Protein AF-A0A485AFT2-F1 (afdb_monomer_lite)

Organism: Raoultella planticola (NCBI:txid575)

InterPro domains:
  IPR000515 ABC transporter type 1, transmembrane domain MetI-like [PF00528] (13-139)
  IPR000515 ABC transporter type 1, transmembrane domain MetI-like [PS50928] (1-132)
  IPR000515 ABC transporter type 1, transmembrane domain MetI-like [cd06261] (13-130)
  IPR035906 MetI-like superfamily [G3DSA:1.10.3720.10] (3-144)
  IPR035906 MetI-like superfamily [SSF161098] (10-125)
  IPR043429 ABC transporter membrane protein permease protein ArtM/GltK/GlnP/TcyL/YhdX-like [PTHR30614] (11-143)

Secondary structure (DSSP, 8-state):
-----GGGSS-HHHHHHHHHHHHHHHHHHHHHHHHHHTS-HHHHHHHHHTT--HHHHIIIIIHHHHHHHHHHHHHHHHHHHHHHHHHHHHHH-HHHHHHHHHHHTTT--SHHHHHHHHHHHHHHHHHHHHHHHHHHHHHHHHHHHHHHHSHHHHHHHHTT--PPPP--SSSSS--

Structure (mmCIF, N/CA/C/O backbone):
data_AF-A0A485AFT2-F1
#
_entry.id   AF-A0A485AFT2-F1
#
loop_
_atom_site.group_PDB
_atom_site.id
_atom_site.type_symbol
_atom_site.label_atom_id
_atom_site.label_alt_id
_atom_site.label_comp_id
_atom_site.label_asym_id
_atom_site.label_entity_id
_atom_site.label_seq_id
_atom_site.pdbx_PDB_ins_code
_atom_site.Cartn_x
_atom_site.Cartn_y
_atom_site.Cartn_z
_atom_site.occupancy
_atom_site.B_iso_or_equiv
_atom_site.auth_seq_id
_atom_site.auth_comp_id
_atom_site.auth_asym_id
_atom_site.auth_atom_id
_atom_site.pdbx_PDB_model_num
ATOM 1 N N . MET A 1 1 ? 7.374 24.634 37.312 1.00 41.84 1 MET A N 1
ATOM 2 C CA . MET A 1 1 ? 8.019 23.961 36.164 1.00 41.84 1 MET A CA 1
ATOM 3 C C . MET A 1 1 ? 6.920 23.278 35.369 1.00 41.84 1 MET A C 1
ATOM 5 O O . MET A 1 1 ? 6.324 22.342 35.879 1.00 41.84 1 MET A O 1
ATOM 9 N N . GLY A 1 2 ? 6.548 23.838 34.214 1.00 52.75 2 GLY A N 1
ATOM 10 C CA . GLY A 1 2 ? 5.440 23.329 33.404 1.00 52.75 2 GLY A CA 1
ATOM 11 C C . GLY A 1 2 ? 5.809 22.000 32.755 1.00 52.75 2 GLY A C 1
ATOM 12 O O . GLY A 1 2 ? 6.767 21.936 31.988 1.00 52.75 2 GLY A O 1
ATOM 13 N N . SER A 1 3 ? 5.072 20.940 33.077 1.00 57.47 3 SER A N 1
ATOM 14 C CA . SER A 1 3 ? 5.125 19.682 32.343 1.00 57.47 3 SER A CA 1
ATOM 15 C C . SER A 1 3 ? 4.364 19.870 31.034 1.00 57.47 3 SER A C 1
ATOM 17 O O . SER A 1 3 ? 3.140 19.768 30.973 1.00 57.47 3 SER A O 1
ATOM 19 N N . TYR A 1 4 ? 5.082 20.195 29.962 1.00 53.00 4 TYR A N 1
ATOM 20 C CA . TYR A 1 4 ? 4.503 20.130 28.628 1.00 53.00 4 TYR A CA 1
ATOM 21 C C . TYR A 1 4 ? 4.149 18.669 28.354 1.00 53.00 4 TYR A C 1
ATOM 23 O O . TYR A 1 4 ? 5.022 17.803 28.311 1.00 53.00 4 TYR A O 1
ATOM 31 N N . GLN A 1 5 ? 2.857 18.378 28.213 1.00 51.53 5 GLN A N 1
ATOM 32 C CA . GLN A 1 5 ? 2.394 17.081 27.744 1.00 51.53 5 GLN A CA 1
ATOM 33 C C . GLN A 1 5 ? 2.736 16.962 26.255 1.00 51.53 5 GLN A C 1
ATOM 35 O O . GLN A 1 5 ? 1.889 17.168 25.392 1.00 51.53 5 GLN A O 1
ATOM 40 N N . THR A 1 6 ? 3.990 16.634 25.939 1.00 56.97 6 THR A N 1
ATOM 41 C CA . THR A 1 6 ? 4.473 16.412 24.563 1.00 56.97 6 THR A CA 1
ATOM 42 C C . THR A 1 6 ? 3.649 15.343 23.827 1.00 56.97 6 THR A C 1
ATOM 44 O O . THR A 1 6 ? 3.586 15.328 22.605 1.00 56.97 6 THR A O 1
ATOM 47 N N . ILE A 1 7 ? 2.946 14.490 24.577 1.00 56.28 7 ILE A N 1
ATOM 48 C CA . ILE A 1 7 ? 2.055 13.434 24.079 1.00 56.28 7 ILE A CA 1
ATOM 49 C C . ILE A 1 7 ? 0.740 13.999 23.489 1.00 56.28 7 ILE A C 1
ATOM 51 O O . ILE A 1 7 ? 0.071 13.303 22.737 1.00 56.28 7 ILE A O 1
ATOM 55 N N . ASN A 1 8 ? 0.383 15.260 23.764 1.00 55.78 8 ASN A N 1
ATOM 56 C CA . ASN A 1 8 ? -0.882 15.873 23.328 1.00 55.78 8 ASN A CA 1
ATOM 57 C C . ASN A 1 8 ? -0.752 16.869 22.160 1.00 55.78 8 ASN A C 1
ATOM 59 O O . ASN A 1 8 ? -1.745 17.476 21.767 1.00 55.78 8 ASN A O 1
ATOM 63 N N . VAL A 1 9 ? 0.443 17.055 21.585 1.00 61.31 9 VAL A N 1
ATOM 64 C CA . VAL A 1 9 ? 0.637 18.013 20.473 1.00 61.31 9 VAL A CA 1
ATOM 65 C C . VAL A 1 9 ? -0.035 17.514 19.185 1.00 61.31 9 VAL A C 1
ATOM 67 O O . VAL A 1 9 ? -0.580 18.295 18.411 1.00 61.31 9 VAL A O 1
ATOM 70 N N . LEU A 1 10 ? -0.052 16.194 18.989 1.00 62.41 10 LEU A N 1
ATOM 71 C CA . LEU A 1 10 ? -0.851 15.499 17.987 1.00 62.41 10 LEU A CA 1
ATOM 72 C C . LEU A 1 10 ? -1.888 14.687 18.761 1.00 62.41 10 LEU A C 1
ATOM 74 O O . LEU A 1 10 ? -1.529 13.719 19.427 1.00 62.41 10 LEU A O 1
ATOM 78 N N . GLY A 1 11 ? -3.162 15.085 18.711 1.00 75.12 11 GLY A N 1
ATOM 79 C CA . GLY A 1 11 ? -4.236 14.332 19.366 1.00 75.12 11 GLY A CA 1
ATOM 80 C C . GLY A 1 11 ? -4.165 12.836 19.030 1.00 75.12 11 GLY A C 1
ATOM 81 O O . GLY A 1 11 ? -3.652 12.450 17.979 1.00 75.12 11 GLY A O 1
ATOM 82 N N . GLN A 1 12 ? -4.675 11.978 19.916 1.00 75.00 12 GLN A N 1
ATOM 83 C CA . GLN A 1 12 ? -4.533 10.517 19.814 1.00 75.00 12 GLN A CA 1
ATOM 84 C C . GLN A 1 12 ? -4.939 9.951 18.440 1.00 75.00 12 GLN A C 1
ATOM 86 O O . GLN A 1 12 ? -4.293 9.040 17.927 1.00 75.00 12 GLN A O 1
ATOM 91 N N . PHE A 1 13 ? -5.943 10.559 17.806 1.00 76.19 13 PHE A N 1
ATOM 92 C CA . PHE A 1 13 ? -6.332 10.277 16.426 1.00 76.19 13 PHE A CA 1
ATOM 93 C C . PHE A 1 13 ? -5.211 10.565 15.414 1.00 76.19 13 PHE A C 1
ATOM 95 O O . PHE A 1 13 ? -4.844 9.687 14.641 1.00 76.19 13 PHE A O 1
ATOM 102 N N . SER A 1 14 ? -4.622 11.762 15.441 1.00 80.69 14 SER A N 1
ATOM 103 C CA . SER A 1 14 ? -3.537 12.157 14.536 1.00 80.69 14 SER A CA 1
ATOM 104 C C . SER A 1 14 ? -2.307 11.265 14.699 1.00 80.69 14 SER A C 1
ATOM 106 O O . SER A 1 14 ? -1.719 10.844 13.707 1.00 80.69 14 SER A O 1
ATOM 108 N N . THR A 1 15 ? -1.949 10.919 15.938 1.00 83.81 15 THR A N 1
ATOM 109 C CA . THR A 1 15 ? -0.829 10.007 16.220 1.00 83.81 15 THR A CA 1
ATOM 110 C C . THR A 1 15 ? -1.094 8.603 15.667 1.00 83.81 15 THR A C 1
ATOM 112 O O . THR A 1 15 ? -0.219 8.022 15.022 1.00 83.81 15 THR A O 1
ATOM 115 N N . ALA A 1 16 ? -2.313 8.079 15.838 1.00 80.94 16 ALA A N 1
ATOM 116 C CA . ALA A 1 16 ? -2.714 6.795 15.262 1.00 80.94 16 ALA A CA 1
ATOM 117 C C . ALA A 1 16 ? -2.699 6.818 13.723 1.00 80.94 16 ALA A C 1
ATOM 119 O O . ALA A 1 16 ? -2.192 5.884 13.103 1.00 80.94 16 ALA A O 1
ATOM 120 N N . VAL A 1 17 ? -3.190 7.896 13.102 1.00 85.19 17 VAL A N 1
ATOM 121 C CA . VAL A 1 17 ? -3.182 8.070 11.640 1.00 85.19 17 VAL A CA 1
ATOM 122 C C . VAL A 1 17 ? -1.757 8.104 11.098 1.00 85.19 17 VAL A C 1
ATOM 124 O O . VAL A 1 17 ? -1.469 7.424 10.116 1.00 85.19 17 VAL A O 1
ATOM 127 N N . VAL A 1 18 ? -0.850 8.849 11.732 1.00 89.31 18 VAL A N 1
ATOM 128 C CA . VAL A 1 18 ? 0.555 8.917 11.303 1.00 89.31 18 VAL A CA 1
ATOM 129 C C . VAL A 1 18 ? 1.231 7.554 11.436 1.00 89.31 18 VAL A C 1
ATOM 131 O O . VAL A 1 18 ? 1.840 7.092 10.472 1.00 89.31 18 VAL A O 1
ATOM 134 N N . GLY A 1 19 ? 1.083 6.880 12.582 1.00 87.62 19 GLY A N 1
ATOM 135 C CA . GLY A 1 19 ? 1.646 5.543 12.790 1.00 87.62 19 GLY A CA 1
ATOM 136 C C . GLY A 1 19 ? 1.148 4.534 11.754 1.00 87.62 19 GLY A C 1
ATOM 137 O O . GLY A 1 19 ? 1.949 3.843 11.124 1.00 87.62 19 GLY A O 1
ATOM 138 N N . LEU A 1 20 ? -0.165 4.512 11.510 1.00 87.19 20 LEU A N 1
ATOM 139 C CA . LEU A 1 20 ? -0.781 3.634 10.517 1.00 87.19 20 LEU A CA 1
ATOM 140 C C . LEU A 1 20 ? -0.306 3.959 9.094 1.00 87.19 20 LEU A C 1
ATOM 142 O O . LEU A 1 20 ? 0.038 3.057 8.334 1.00 87.19 20 LEU A O 1
ATOM 146 N N . THR A 1 21 ? -0.240 5.243 8.742 1.00 90.75 21 THR A N 1
ATOM 147 C CA . THR A 1 21 ? 0.179 5.691 7.407 1.00 90.75 21 THR A CA 1
ATOM 148 C C . THR A 1 21 ? 1.633 5.329 7.132 1.00 90.75 21 THR A C 1
ATOM 150 O O . THR A 1 21 ? 1.945 4.882 6.031 1.00 90.75 21 THR A O 1
ATOM 153 N N . LEU A 1 22 ? 2.529 5.483 8.112 1.00 93.00 22 LEU A N 1
ATOM 154 C CA . LEU A 1 22 ? 3.945 5.134 7.960 1.00 93.00 22 LEU A CA 1
ATOM 155 C C . LEU A 1 22 ? 4.133 3.642 7.685 1.00 93.00 22 LEU A C 1
ATOM 157 O O . LEU A 1 22 ? 4.816 3.278 6.726 1.00 93.00 22 LEU A O 1
ATOM 161 N N . VAL A 1 23 ? 3.483 2.789 8.480 1.00 90.31 23 VAL A N 1
ATOM 162 C CA . VAL A 1 23 ? 3.523 1.334 8.276 1.00 90.31 23 VAL A CA 1
ATOM 163 C C . VAL A 1 23 ? 2.960 0.982 6.902 1.00 90.31 23 VAL A C 1
ATOM 165 O O . VAL A 1 23 ? 3.604 0.272 6.130 1.00 90.31 23 VAL A O 1
ATOM 168 N N . GLN A 1 24 ? 1.807 1.548 6.547 1.00 90.75 24 GLN A N 1
ATOM 169 C CA . GLN A 1 24 ? 1.176 1.258 5.267 1.00 90.75 24 GLN A CA 1
ATOM 170 C C . GLN A 1 24 ? 2.011 1.719 4.070 1.00 90.75 24 GLN A C 1
ATOM 172 O O . GLN A 1 24 ? 2.054 1.052 3.032 1.00 90.75 24 GLN A O 1
ATOM 177 N N . SER A 1 25 ? 2.696 2.850 4.207 1.00 93.06 25 SER A N 1
ATOM 178 C CA . SER A 1 25 ? 3.575 3.385 3.169 1.00 93.06 25 SER A CA 1
ATOM 179 C C . SER A 1 25 ? 4.764 2.461 2.926 1.00 93.06 25 SER A C 1
ATOM 181 O O . SER A 1 25 ? 5.126 2.246 1.772 1.00 93.06 25 SER A O 1
ATOM 183 N N . ALA A 1 26 ? 5.329 1.862 3.980 1.00 94.19 26 ALA A N 1
ATOM 184 C CA . ALA A 1 26 ? 6.414 0.892 3.855 1.00 94.19 26 ALA A CA 1
ATOM 185 C C . ALA A 1 26 ? 5.969 -0.372 3.097 1.00 94.19 26 ALA A C 1
ATOM 187 O O . ALA A 1 26 ? 6.624 -0.767 2.133 1.00 94.19 26 ALA A O 1
ATOM 188 N N . TYR A 1 27 ? 4.819 -0.952 3.462 1.00 91.00 27 TYR A N 1
ATOM 189 C CA . TYR A 1 27 ? 4.252 -2.101 2.741 1.00 91.00 27 TYR A CA 1
ATOM 190 C C . TYR A 1 27 ? 3.965 -1.775 1.274 1.00 91.00 27 TYR A C 1
ATOM 192 O O . TYR A 1 27 ? 4.347 -2.518 0.370 1.00 91.00 27 TYR A O 1
ATOM 200 N N . THR A 1 28 ? 3.345 -0.623 1.020 1.00 92.88 28 THR A N 1
ATOM 201 C CA . THR A 1 28 ? 3.025 -0.181 -0.343 1.00 92.88 28 THR A CA 1
ATOM 202 C C . THR A 1 28 ? 4.294 0.063 -1.167 1.00 92.88 28 THR A C 1
ATOM 204 O O . THR A 1 28 ? 4.344 -0.305 -2.341 1.00 92.88 28 THR A O 1
ATOM 207 N N . ALA A 1 29 ? 5.346 0.629 -0.566 1.00 95.50 29 ALA A N 1
ATOM 208 C CA . ALA A 1 29 ? 6.635 0.829 -1.224 1.00 95.50 29 ALA A CA 1
ATOM 209 C C . ALA A 1 29 ? 7.290 -0.501 -1.619 1.00 95.50 29 ALA A C 1
ATOM 211 O O . ALA A 1 29 ? 7.824 -0.607 -2.722 1.00 95.50 29 ALA A O 1
ATOM 212 N N . GLU A 1 30 ? 7.200 -1.526 -0.772 1.00 95.25 30 GLU A N 1
ATOM 213 C CA . GLU A 1 30 ? 7.730 -2.857 -1.072 1.00 95.25 30 GLU A CA 1
ATOM 214 C C . GLU A 1 30 ? 6.951 -3.545 -2.200 1.00 95.25 30 GLU A C 1
ATOM 216 O O . GLU A 1 30 ? 7.555 -4.136 -3.096 1.00 95.25 30 GLU A O 1
ATOM 221 N N . ILE A 1 31 ? 5.624 -3.390 -2.234 1.00 93.19 31 ILE A N 1
ATOM 222 C CA . ILE A 1 31 ? 4.792 -3.867 -3.350 1.00 93.19 31 ILE A CA 1
ATOM 223 C C . ILE A 1 31 ? 5.209 -3.189 -4.660 1.00 93.19 31 ILE A C 1
ATOM 225 O O . ILE A 1 31 ? 5.388 -3.857 -5.681 1.00 93.19 31 ILE A O 1
ATOM 229 N N . ILE A 1 32 ? 5.394 -1.865 -4.644 1.00 95.38 32 ILE A N 1
ATOM 230 C CA . ILE A 1 32 ? 5.842 -1.109 -5.820 1.00 95.38 32 ILE A CA 1
ATOM 231 C C . ILE A 1 32 ? 7.234 -1.581 -6.251 1.00 95.38 32 ILE A C 1
ATOM 233 O O . ILE A 1 32 ? 7.444 -1.877 -7.429 1.00 95.38 32 ILE A O 1
ATOM 237 N N . ARG A 1 33 ? 8.172 -1.710 -5.306 1.00 95.19 33 ARG A N 1
ATOM 238 C CA . ARG A 1 33 ? 9.538 -2.193 -5.548 1.00 95.19 33 ARG A CA 1
ATOM 239 C C . ARG A 1 33 ? 9.530 -3.586 -6.176 1.00 95.19 33 ARG A C 1
ATOM 241 O O . ARG A 1 33 ? 10.164 -3.784 -7.210 1.00 95.19 33 ARG A O 1
ATOM 248 N N . GLY A 1 34 ? 8.773 -4.518 -5.602 1.00 93.38 34 GLY A N 1
ATOM 249 C CA . GLY A 1 34 ? 8.592 -5.870 -6.130 1.00 93.38 34 GLY A CA 1
ATOM 250 C C . GLY A 1 34 ? 7.983 -5.871 -7.533 1.00 93.38 34 GLY A C 1
ATOM 251 O O . GLY A 1 34 ? 8.419 -6.626 -8.398 1.00 93.38 34 GLY A O 1
ATOM 252 N N . GLY A 1 35 ? 7.044 -4.963 -7.799 1.00 93.06 35 GLY A N 1
ATOM 253 C CA . GLY A 1 35 ? 6.452 -4.775 -9.119 1.00 93.06 35 GLY A CA 1
ATOM 254 C C . GLY A 1 35 ? 7.439 -4.330 -10.196 1.00 93.06 35 GLY A C 1
ATOM 255 O O . GLY A 1 35 ? 7.392 -4.843 -11.311 1.00 93.06 35 GLY A O 1
ATOM 256 N N . PHE A 1 36 ? 8.347 -3.407 -9.872 1.00 94.06 36 PHE A N 1
ATOM 257 C CA . PHE A 1 36 ? 9.410 -2.988 -10.792 1.00 94.06 36 PHE A CA 1
ATOM 258 C C . PHE A 1 36 ? 10.483 -4.066 -10.975 1.00 94.06 36 PHE A C 1
ATOM 260 O O . PHE A 1 36 ? 10.931 -4.279 -12.097 1.00 94.06 36 PHE A O 1
ATOM 267 N N . LEU A 1 37 ? 10.867 -4.770 -9.906 1.00 93.12 37 LEU A N 1
ATOM 268 C CA . LEU A 1 37 ? 11.825 -5.881 -9.979 1.00 93.12 37 LEU A CA 1
ATOM 269 C C . LEU A 1 37 ? 11.287 -7.086 -10.761 1.00 93.12 37 LEU A C 1
ATOM 271 O O . LEU A 1 37 ? 12.071 -7.861 -11.298 1.00 93.12 37 LEU A O 1
ATOM 275 N N . GLY A 1 38 ? 9.964 -7.235 -10.842 1.00 88.06 38 GLY A N 1
ATOM 276 C CA . GLY A 1 38 ? 9.313 -8.263 -11.650 1.00 88.06 38 GLY A CA 1
ATOM 277 C C . GLY A 1 38 ? 9.329 -7.997 -13.161 1.00 88.06 38 GLY A C 1
ATOM 278 O O . GLY A 1 38 ? 8.916 -8.870 -13.923 1.00 88.06 38 GLY A O 1
ATOM 279 N N . VAL A 1 39 ? 9.768 -6.816 -13.616 1.00 91.62 39 VAL A N 1
ATOM 280 C CA . VAL A 1 39 ? 9.908 -6.508 -15.048 1.00 91.62 39 VAL A CA 1
ATOM 281 C C . VAL A 1 39 ? 11.259 -7.019 -15.548 1.00 91.62 39 VAL A C 1
ATOM 283 O O . VAL A 1 39 ? 12.295 -6.715 -14.964 1.00 91.62 39 VAL A O 1
ATOM 286 N N . ASP A 1 40 ? 11.247 -7.759 -16.659 1.00 92.50 40 ASP A N 1
ATOM 287 C CA . ASP A 1 40 ? 12.452 -8.311 -17.286 1.00 92.50 40 ASP A CA 1
ATOM 288 C C . ASP A 1 40 ? 13.497 -7.217 -17.576 1.00 92.50 40 ASP A C 1
ATOM 290 O O . ASP A 1 40 ? 13.199 -6.202 -18.216 1.00 92.50 40 ASP A O 1
ATOM 294 N N . HIS A 1 41 ? 14.738 -7.442 -17.138 1.00 88.88 41 HIS A N 1
ATOM 295 C CA . HIS A 1 41 ? 15.852 -6.527 -17.369 1.00 88.88 41 HIS A CA 1
ATOM 296 C C . HIS A 1 41 ? 16.125 -6.306 -18.866 1.00 88.88 41 HIS A C 1
ATOM 298 O O . HIS A 1 41 ? 16.469 -5.193 -19.269 1.00 88.88 41 HIS A O 1
ATOM 304 N N . GLY A 1 42 ? 15.841 -7.298 -19.718 1.00 90.69 42 GLY A N 1
ATOM 305 C CA . GLY A 1 42 ? 15.961 -7.172 -21.172 1.00 90.69 42 GLY A CA 1
ATOM 306 C C . GLY A 1 42 ? 15.085 -6.059 -21.763 1.00 90.69 42 GLY A C 1
ATOM 307 O O . GLY A 1 42 ? 15.457 -5.442 -22.759 1.00 90.69 42 GLY A O 1
ATOM 308 N N . GLN A 1 43 ? 13.962 -5.707 -21.123 1.00 89.94 43 GLN A N 1
ATOM 309 C CA . GLN A 1 43 ? 13.127 -4.561 -21.524 1.00 89.94 43 GLN A CA 1
ATOM 310 C C . GLN A 1 43 ? 13.852 -3.226 -21.315 1.00 89.94 43 GLN A C 1
ATOM 312 O O . GLN A 1 43 ? 13.676 -2.279 -22.090 1.00 89.94 43 GLN A O 1
ATOM 317 N N . TYR A 1 44 ? 14.667 -3.140 -20.262 1.00 90.25 44 TYR A N 1
ATOM 318 C CA . TYR A 1 44 ? 15.453 -1.952 -19.961 1.00 90.25 44 TYR A CA 1
ATOM 319 C C . TYR A 1 44 ? 16.573 -1.782 -20.983 1.00 90.25 44 TYR A C 1
ATOM 321 O O . TYR A 1 44 ? 16.748 -0.676 -21.508 1.00 90.25 44 TYR A O 1
ATOM 329 N N . GLU A 1 45 ? 17.282 -2.866 -21.285 1.00 91.19 45 GLU A N 1
ATOM 330 C CA . GLU A 1 45 ? 18.381 -2.904 -22.251 1.00 91.19 45 GLU A CA 1
ATOM 331 C C . GLU A 1 45 ? 17.892 -2.666 -23.684 1.00 91.19 45 GLU A C 1
ATOM 333 O O . GLU A 1 45 ? 18.425 -1.800 -24.374 1.00 91.19 45 GLU A O 1
ATOM 338 N N . ALA A 1 46 ? 16.814 -3.330 -24.113 1.00 91.50 46 ALA A N 1
ATOM 339 C CA . ALA A 1 46 ? 16.252 -3.170 -25.455 1.00 91.50 46 ALA A CA 1
ATOM 340 C C . ALA A 1 46 ? 15.791 -1.730 -25.721 1.00 91.50 46 ALA A C 1
ATOM 342 O O . ALA A 1 46 ? 16.076 -1.152 -26.769 1.00 91.50 46 ALA A O 1
ATOM 343 N N . ALA A 1 47 ? 15.112 -1.106 -24.758 1.00 90.12 47 ALA A N 1
ATOM 344 C CA . ALA A 1 47 ? 14.689 0.280 -24.902 1.00 90.12 47 ALA A CA 1
ATOM 345 C C . ALA A 1 47 ? 15.866 1.271 -24.858 1.00 90.12 47 ALA A C 1
ATOM 347 O O . ALA A 1 47 ? 15.795 2.312 -25.512 1.00 90.12 47 ALA A O 1
ATOM 348 N N . ALA A 1 48 ? 16.945 0.952 -24.134 1.00 90.94 48 ALA A N 1
ATOM 349 C CA . ALA A 1 48 ? 18.178 1.737 -24.175 1.00 90.94 48 ALA A CA 1
ATOM 350 C C . ALA A 1 48 ? 18.892 1.603 -25.532 1.00 90.94 48 ALA A C 1
ATOM 352 O O . ALA A 1 48 ? 19.323 2.612 -26.085 1.00 90.94 48 ALA A O 1
ATOM 353 N N . ALA A 1 49 ? 18.941 0.398 -26.109 1.00 93.50 49 ALA A N 1
ATOM 354 C CA . ALA A 1 49 ? 19.510 0.145 -27.435 1.00 93.50 49 ALA A CA 1
ATOM 355 C C . ALA A 1 49 ? 18.743 0.867 -28.559 1.00 93.50 49 ALA A C 1
ATOM 357 O O . ALA A 1 49 ? 19.335 1.296 -29.543 1.00 93.50 49 ALA A O 1
ATOM 358 N N . LEU A 1 50 ? 17.433 1.071 -28.381 1.00 92.19 50 LEU A N 1
ATOM 359 C CA . LEU A 1 50 ? 16.593 1.887 -29.268 1.00 92.19 50 LEU A CA 1
ATOM 360 C C . LEU A 1 50 ? 16.754 3.406 -29.053 1.00 92.19 50 LEU A C 1
ATOM 362 O O . LEU A 1 50 ? 16.029 4.190 -29.666 1.00 92.19 50 LEU A O 1
ATOM 366 N N . GLY A 1 51 ? 17.654 3.842 -28.165 1.00 93.62 51 GLY A N 1
ATOM 367 C CA . GLY A 1 51 ? 17.892 5.258 -27.873 1.00 93.62 51 GLY A CA 1
ATOM 368 C C . GLY A 1 51 ? 16.727 5.953 -27.161 1.00 93.62 51 GLY A C 1
ATOM 369 O O . GLY A 1 51 ? 16.622 7.181 -27.201 1.00 93.62 51 GLY A O 1
ATOM 370 N N . LEU A 1 52 ? 15.816 5.205 -26.523 1.00 93.75 52 LEU A N 1
ATOM 371 C CA . LEU A 1 52 ? 14.683 5.808 -25.826 1.00 93.75 52 LEU A CA 1
ATOM 372 C C . LEU A 1 52 ? 15.152 6.494 -24.534 1.00 93.75 52 LEU A C 1
ATOM 374 O O . LEU A 1 52 ? 15.819 5.866 -23.708 1.00 93.75 52 LEU A O 1
ATOM 378 N N . PRO A 1 53 ? 14.747 7.753 -24.288 1.00 93.69 53 PRO A N 1
ATOM 379 C CA . PRO A 1 53 ? 15.093 8.436 -23.052 1.00 93.69 53 PRO A CA 1
ATOM 380 C C . PRO A 1 53 ? 14.452 7.728 -21.852 1.00 93.69 53 PRO A C 1
ATOM 382 O O . PRO A 1 53 ? 13.327 7.221 -21.938 1.00 93.69 53 PRO A O 1
ATOM 385 N N . ALA A 1 54 ? 15.155 7.733 -20.715 1.00 90.88 54 ALA A N 1
ATOM 386 C CA . ALA A 1 54 ? 14.789 6.965 -19.522 1.00 90.88 54 ALA A CA 1
ATOM 387 C C . ALA A 1 54 ? 13.338 7.198 -19.073 1.00 90.88 54 ALA A C 1
ATOM 389 O O . ALA A 1 54 ? 12.627 6.240 -18.786 1.00 90.88 54 ALA A O 1
ATOM 390 N N . TRP A 1 55 ? 12.860 8.446 -19.098 1.00 94.06 55 TRP A N 1
ATOM 391 C CA . TRP A 1 55 ? 11.482 8.778 -18.728 1.00 94.06 55 TRP A CA 1
ATOM 392 C C . TRP A 1 55 ? 10.445 8.108 -19.650 1.00 94.06 55 TRP A C 1
ATOM 394 O O . TRP A 1 55 ? 9.442 7.575 -19.175 1.00 94.06 55 TRP A O 1
ATOM 404 N N . ARG A 1 56 ? 10.696 8.073 -20.968 1.00 93.19 56 ARG A N 1
ATOM 405 C CA . ARG A 1 56 ? 9.778 7.503 -21.966 1.00 93.19 56 ARG A CA 1
ATOM 406 C C . ARG A 1 56 ? 9.772 5.983 -21.887 1.00 93.19 56 ARG A C 1
ATOM 408 O O . ARG A 1 56 ? 8.707 5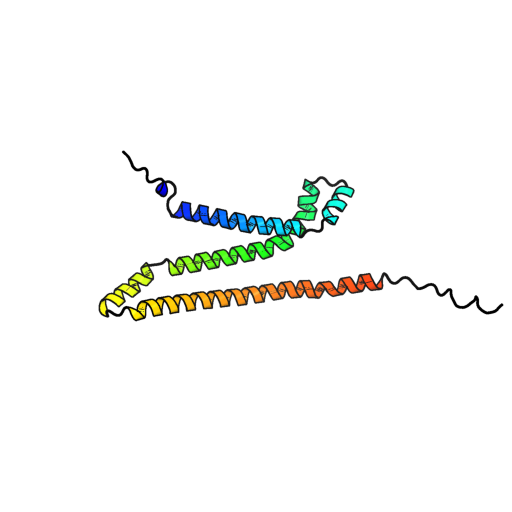.377 -21.981 1.00 93.19 56 ARG A O 1
ATOM 415 N N . ARG A 1 57 ? 10.942 5.381 -21.659 1.00 94.06 57 ARG A N 1
ATOM 416 C CA . ARG A 1 57 ? 11.084 3.950 -21.370 1.00 94.06 57 ARG A CA 1
ATOM 417 C C . ARG A 1 57 ? 10.307 3.570 -20.106 1.00 94.06 57 ARG A C 1
ATOM 419 O O . ARG A 1 57 ? 9.497 2.646 -20.143 1.00 94.06 57 ARG A O 1
ATOM 426 N N . THR A 1 58 ? 10.485 4.314 -19.016 1.00 93.88 58 THR A N 1
ATOM 427 C CA . THR A 1 58 ? 9.806 4.030 -17.747 1.00 93.88 58 THR A CA 1
ATOM 428 C C . THR A 1 58 ? 8.296 4.180 -17.862 1.00 93.88 58 THR A C 1
ATOM 430 O O . THR A 1 58 ? 7.586 3.234 -17.550 1.00 93.88 58 THR A O 1
ATOM 433 N N . LEU A 1 59 ? 7.782 5.302 -18.368 1.00 95.44 59 LEU A N 1
ATOM 434 C CA . LEU A 1 59 ? 6.333 5.539 -18.405 1.00 95.44 59 LEU A CA 1
ATOM 435 C C . LEU A 1 59 ? 5.588 4.685 -19.438 1.00 95.44 59 LEU A C 1
ATOM 437 O O . LEU A 1 59 ? 4.433 4.334 -19.214 1.00 95.44 59 LEU A O 1
ATOM 441 N N . ARG A 1 60 ? 6.212 4.371 -20.580 1.00 93.44 60 ARG A N 1
ATOM 442 C CA . ARG A 1 60 ? 5.511 3.758 -21.721 1.00 93.44 60 ARG A CA 1
ATOM 443 C C . ARG A 1 60 ? 5.742 2.256 -21.862 1.00 93.44 60 ARG A C 1
ATOM 445 O O . ARG A 1 60 ? 4.949 1.601 -22.528 1.00 93.44 60 ARG A O 1
ATOM 452 N N . ILE A 1 61 ? 6.806 1.723 -21.259 1.00 92.38 61 ILE A N 1
ATOM 453 C CA . ILE A 1 61 ? 7.185 0.308 -21.376 1.00 92.38 61 ILE A CA 1
ATOM 454 C C . ILE A 1 61 ? 7.147 -0.360 -20.003 1.00 92.38 61 ILE A C 1
ATOM 456 O O . ILE A 1 61 ? 6.365 -1.286 -19.799 1.00 92.38 61 ILE A O 1
ATOM 460 N N . ILE A 1 62 ? 7.946 0.129 -19.054 1.00 93.88 62 ILE A N 1
ATOM 461 C CA . ILE A 1 62 ? 8.157 -0.536 -17.759 1.00 93.88 62 ILE A CA 1
ATOM 462 C C . ILE A 1 62 ? 6.941 -0.377 -16.842 1.00 93.88 62 ILE A C 1
ATOM 464 O O . ILE A 1 62 ? 6.436 -1.360 -16.310 1.00 93.88 62 ILE A O 1
ATOM 468 N N . LEU A 1 63 ? 6.440 0.848 -16.670 1.00 94.19 63 LEU A N 1
ATOM 469 C CA . LEU A 1 63 ? 5.353 1.161 -15.743 1.00 94.19 63 LEU A CA 1
ATOM 470 C C . LEU A 1 63 ? 4.064 0.374 -16.053 1.00 94.19 63 LEU A C 1
ATOM 472 O O . LEU A 1 63 ? 3.513 -0.211 -15.122 1.00 94.19 63 LEU A O 1
ATOM 476 N N . PRO A 1 64 ? 3.595 0.255 -17.315 1.00 92.50 64 PRO A N 1
ATOM 477 C CA . PRO A 1 64 ? 2.432 -0.574 -17.637 1.00 92.50 64 PRO A CA 1
ATOM 478 C C . PRO A 1 64 ? 2.618 -2.059 -17.306 1.00 92.50 64 PRO A C 1
ATOM 480 O O . PRO A 1 64 ? 1.636 -2.747 -17.037 1.00 92.50 64 PRO A O 1
ATOM 483 N N . GLN A 1 65 ? 3.855 -2.565 -17.345 1.00 92.75 65 GLN A N 1
ATOM 484 C CA . GLN A 1 65 ? 4.169 -3.950 -16.992 1.00 92.75 65 GLN A CA 1
ATOM 485 C C . GLN A 1 65 ? 4.224 -4.134 -15.479 1.00 92.75 65 GLN A C 1
ATOM 487 O O . GLN A 1 65 ? 3.536 -5.010 -14.963 1.00 92.75 65 GLN A O 1
ATOM 492 N N . ALA A 1 66 ? 4.938 -3.259 -14.769 1.00 93.44 66 ALA A N 1
ATOM 493 C CA . ALA A 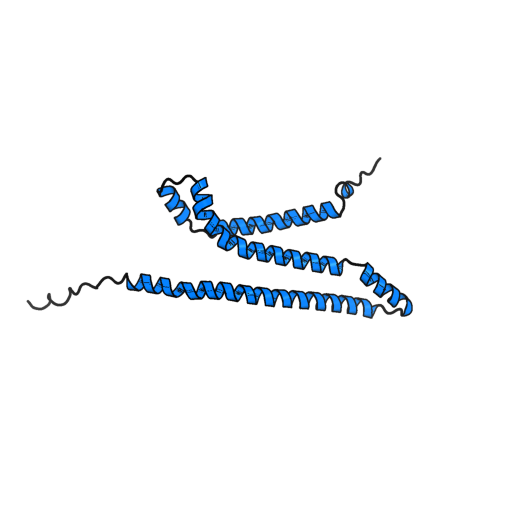1 66 ? 5.001 -3.267 -13.311 1.00 93.44 66 ALA A CA 1
ATOM 494 C C . ALA A 1 66 ? 3.597 -3.143 -12.689 1.00 93.44 66 ALA A C 1
ATOM 496 O O . ALA A 1 66 ? 3.248 -3.885 -11.772 1.00 93.44 66 ALA A O 1
ATOM 497 N N . LEU A 1 67 ? 2.739 -2.276 -13.242 1.00 93.56 67 LEU A N 1
ATOM 498 C CA . LEU A 1 67 ? 1.364 -2.077 -12.770 1.00 93.56 67 LEU A CA 1
ATOM 499 C C . LEU A 1 67 ? 0.501 -3.344 -12.813 1.00 93.56 67 LEU A C 1
ATOM 501 O O . LEU A 1 67 ? -0.364 -3.499 -11.953 1.00 93.56 67 LEU A O 1
ATOM 505 N N . ARG A 1 68 ? 0.730 -4.263 -13.761 1.00 89.75 68 ARG A N 1
ATOM 506 C CA . ARG A 1 68 ? -0.026 -5.529 -13.833 1.00 89.75 68 ARG A CA 1
ATOM 507 C C . ARG A 1 68 ? 0.205 -6.415 -12.611 1.00 89.75 68 ARG A C 1
ATOM 509 O O . ARG A 1 68 ? -0.680 -7.192 -12.274 1.00 89.75 68 AR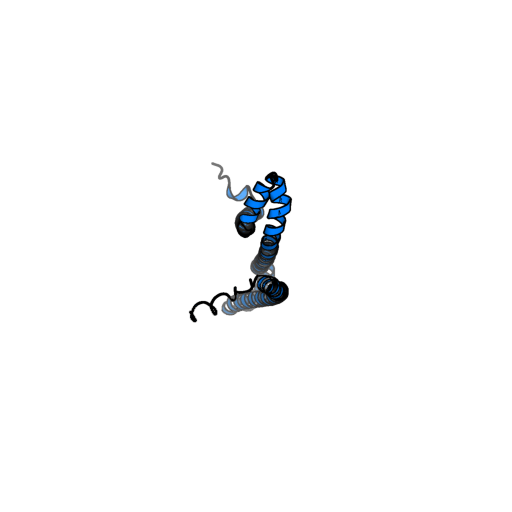G A O 1
ATOM 516 N N . THR A 1 69 ? 1.350 -6.264 -11.952 1.00 87.81 69 THR A N 1
ATOM 517 C CA . THR A 1 69 ? 1.710 -6.992 -10.730 1.00 87.81 69 THR A CA 1
ATOM 518 C C . THR A 1 69 ? 1.423 -6.165 -9.473 1.00 87.81 69 THR A C 1
ATOM 520 O O . THR A 1 69 ? 0.960 -6.706 -8.474 1.00 87.81 69 THR A O 1
ATOM 523 N N . ILE A 1 70 ? 1.639 -4.844 -9.521 1.00 92.25 70 ILE A N 1
ATOM 524 C CA . ILE A 1 70 ? 1.412 -3.934 -8.382 1.00 92.25 70 ILE A CA 1
ATOM 525 C C . ILE A 1 70 ? -0.074 -3.828 -8.041 1.00 92.25 70 ILE A C 1
ATOM 527 O O . ILE A 1 70 ? -0.430 -3.883 -6.868 1.00 92.25 70 ILE A O 1
ATOM 531 N N . LEU A 1 71 ? -0.947 -3.659 -9.043 1.00 89.06 71 LEU A N 1
ATOM 532 C CA . LEU A 1 71 ? -2.363 -3.372 -8.802 1.00 89.06 71 LEU A CA 1
ATOM 533 C C . LEU A 1 71 ? -3.084 -4.507 -8.058 1.00 89.06 71 LEU A C 1
ATOM 535 O O . LEU A 1 71 ? -3.711 -4.204 -7.044 1.00 89.06 71 LEU A O 1
ATOM 539 N N . PRO A 1 72 ? -2.994 -5.789 -8.471 1.00 84.25 72 PRO A N 1
ATOM 540 C CA . PRO A 1 72 ? -3.646 -6.877 -7.739 1.00 84.25 72 PRO A CA 1
ATOM 541 C C . PRO A 1 72 ? -3.219 -6.946 -6.267 1.00 84.25 72 PRO A C 1
ATOM 543 O O . PRO A 1 72 ? -4.071 -7.019 -5.381 1.00 84.25 72 PRO A O 1
ATOM 546 N N . SER A 1 73 ? -1.914 -6.847 -6.001 1.00 85.50 73 SER A N 1
ATOM 547 C CA . SER A 1 73 ? -1.354 -6.886 -4.646 1.00 85.50 73 SER A CA 1
ATOM 548 C C . SER A 1 73 ? -1.744 -5.659 -3.819 1.00 85.50 73 SER A C 1
ATOM 550 O O . SER A 1 73 ? -2.132 -5.794 -2.662 1.00 85.50 73 SER A O 1
ATOM 552 N N . GLY A 1 74 ? -1.713 -4.464 -4.414 1.00 85.62 74 GLY A N 1
ATOM 553 C CA . GLY A 1 74 ? -2.118 -3.226 -3.748 1.00 85.62 74 GLY A CA 1
ATOM 554 C C . GLY A 1 74 ? -3.601 -3.216 -3.371 1.00 85.62 74 GLY A C 1
ATOM 555 O O . GLY A 1 74 ? -3.955 -2.803 -2.270 1.00 85.62 74 GLY A O 1
ATOM 556 N N . PHE A 1 75 ? -4.476 -3.733 -4.239 1.00 81.94 75 PHE A N 1
ATOM 557 C CA . PHE A 1 75 ? -5.894 -3.894 -3.907 1.00 81.94 75 PHE A CA 1
ATOM 558 C C . PHE A 1 75 ? -6.117 -4.910 -2.787 1.00 81.94 75 PHE A C 1
ATOM 560 O O . PHE A 1 75 ? -6.959 -4.672 -1.921 1.00 81.94 75 PHE A O 1
ATOM 567 N N . ASN A 1 76 ? -5.363 -6.012 -2.773 1.00 80.25 76 ASN A N 1
ATOM 568 C CA . ASN A 1 76 ? -5.439 -6.984 -1.686 1.00 80.25 76 ASN A CA 1
ATOM 569 C C . ASN A 1 76 ? -5.093 -6.340 -0.334 1.00 80.25 76 ASN A C 1
ATOM 571 O O . ASN A 1 76 ? -5.810 -6.531 0.648 1.00 80.25 76 ASN A O 1
ATOM 575 N N . GLU A 1 77 ? -4.059 -5.502 -0.308 1.00 86.31 77 GLU A N 1
ATOM 576 C CA . GLU A 1 77 ? -3.638 -4.800 0.902 1.00 86.31 77 GLU A CA 1
ATOM 577 C C . GLU A 1 77 ? -4.686 -3.787 1.390 1.00 86.31 77 GLU A C 1
ATOM 579 O O . GLU A 1 77 ? -5.014 -3.750 2.574 1.00 86.31 77 GLU A O 1
ATOM 584 N N . ILE A 1 78 ? -5.302 -3.022 0.483 1.00 83.12 78 ILE A N 1
ATOM 585 C CA . ILE A 1 78 ? -6.393 -2.091 0.830 1.00 83.12 78 ILE A CA 1
ATOM 586 C C . ILE A 1 78 ? -7.588 -2.841 1.435 1.00 83.12 78 ILE A C 1
ATOM 588 O O . ILE A 1 78 ? -8.180 -2.389 2.417 1.00 83.12 78 ILE A O 1
ATOM 592 N N . ILE A 1 79 ? -7.945 -3.998 0.873 1.00 76.12 79 ILE A N 1
ATOM 593 C CA . ILE A 1 79 ? -9.027 -4.839 1.402 1.00 76.12 79 ILE A CA 1
ATOM 594 C C . ILE A 1 79 ? -8.658 -5.373 2.792 1.00 76.12 79 ILE A C 1
ATOM 596 O O . ILE A 1 79 ? -9.506 -5.380 3.686 1.00 76.12 79 ILE A O 1
ATOM 600 N N . SER A 1 80 ? -7.412 -5.807 2.984 1.00 79.75 80 SER A N 1
ATOM 601 C CA . SER A 1 80 ? -6.895 -6.267 4.277 1.00 79.75 80 SER A CA 1
ATOM 602 C C . SER A 1 80 ? -6.979 -5.166 5.338 1.00 79.75 80 SER A C 1
ATOM 604 O O . SER A 1 80 ? -7.529 -5.381 6.419 1.00 79.75 80 SER A O 1
ATOM 606 N N . LEU A 1 81 ? -6.553 -3.949 4.996 1.00 83.56 81 LEU A N 1
ATOM 607 C CA . LEU A 1 81 ? -6.659 -2.786 5.872 1.00 83.56 81 LEU A CA 1
ATOM 608 C C . LEU A 1 81 ? -8.101 -2.446 6.239 1.00 83.56 81 LEU A C 1
ATOM 610 O O . LEU A 1 81 ? -8.388 -2.206 7.409 1.00 83.56 81 LEU A O 1
ATOM 614 N N . ALA A 1 82 ? -9.013 -2.432 5.264 1.00 77.25 82 ALA A N 1
ATOM 615 C CA . ALA A 1 82 ? -10.426 -2.159 5.517 1.00 77.25 82 ALA A CA 1
ATOM 616 C C . ALA A 1 82 ? -11.039 -3.194 6.476 1.00 77.25 82 ALA A C 1
ATOM 618 O O . ALA A 1 82 ? -11.820 -2.846 7.362 1.00 77.25 82 ALA A O 1
ATOM 619 N N . LYS A 1 83 ? -10.649 -4.467 6.344 1.00 70.25 83 LYS A N 1
ATOM 620 C CA . LYS A 1 83 ? -11.048 -5.536 7.269 1.00 70.25 83 LYS A CA 1
ATOM 621 C C . LYS A 1 83 ? -10.457 -5.332 8.665 1.00 70.25 83 LYS A C 1
ATOM 623 O O . LYS A 1 83 ? -11.184 -5.451 9.649 1.00 70.25 83 LYS A O 1
ATOM 628 N N . GLY A 1 84 ? -9.167 -5.012 8.751 1.00 74.00 84 GLY A N 1
ATOM 629 C CA . GLY A 1 84 ? -8.467 -4.796 10.017 1.00 74.00 84 GLY A CA 1
ATOM 630 C C . GLY A 1 84 ? -9.041 -3.622 10.808 1.00 74.00 84 GLY A C 1
ATOM 631 O O . GLY A 1 84 ? -9.332 -3.764 11.995 1.00 74.00 84 GLY A O 1
ATOM 632 N N . THR A 1 85 ? -9.288 -2.484 10.155 1.00 76.44 85 THR A N 1
ATOM 633 C CA . THR A 1 85 ? -9.862 -1.299 10.814 1.00 76.44 85 THR A CA 1
ATOM 634 C C . THR A 1 85 ? -11.309 -1.521 11.245 1.00 76.44 85 THR A C 1
ATOM 636 O O . THR A 1 85 ? -11.668 -1.128 12.353 1.00 76.44 85 THR A O 1
ATOM 639 N N . ALA A 1 86 ? -12.120 -2.214 10.439 1.00 71.94 86 ALA A N 1
ATOM 640 C CA . ALA A 1 86 ? -13.482 -2.586 10.818 1.00 71.94 86 ALA A CA 1
ATOM 641 C C . ALA A 1 86 ? -13.509 -3.532 12.032 1.00 71.94 86 ALA A C 1
ATOM 643 O O . ALA A 1 86 ? -14.295 -3.325 12.954 1.00 71.94 86 ALA A O 1
ATOM 644 N N . MET A 1 87 ? -12.627 -4.536 12.074 1.00 65.44 87 MET A N 1
ATOM 645 C CA . MET A 1 87 ? -12.518 -5.453 13.214 1.00 65.44 87 MET A CA 1
ATOM 646 C C . MET A 1 87 ? -12.087 -4.721 14.491 1.00 65.44 87 MET A C 1
ATOM 648 O O . MET A 1 87 ? -12.699 -4.911 15.540 1.00 65.44 87 MET A O 1
ATOM 652 N N . VAL A 1 88 ? -11.081 -3.845 14.402 1.00 67.06 88 VAL A N 1
ATOM 653 C CA . VAL A 1 88 ? -10.635 -3.020 15.535 1.00 67.06 88 VAL A CA 1
ATOM 654 C C . VAL A 1 88 ? -11.752 -2.096 16.015 1.00 67.06 88 VAL A C 1
ATOM 656 O O . VAL A 1 88 ? -11.970 -2.003 17.218 1.00 67.06 88 VAL A O 1
ATOM 659 N N . TYR A 1 89 ? -12.499 -1.462 15.107 1.00 63.78 89 TYR A N 1
ATOM 660 C CA . TYR A 1 89 ? -13.634 -0.606 15.461 1.00 63.78 89 TYR A CA 1
ATOM 661 C C . TYR A 1 89 ? -14.718 -1.368 16.237 1.00 63.78 89 TYR A C 1
ATOM 663 O O . TYR A 1 89 ? -15.170 -0.896 17.278 1.00 63.78 89 TYR A O 1
ATOM 671 N N . VAL A 1 90 ? -15.089 -2.571 15.782 1.00 60.03 90 VAL A N 1
ATOM 672 C CA . VAL A 1 90 ? -16.078 -3.415 16.474 1.00 60.03 90 VAL A CA 1
ATOM 673 C C . VAL A 1 90 ? -15.593 -3.833 17.867 1.00 60.03 90 VAL A C 1
ATOM 675 O O . VAL A 1 90 ? -16.379 -3.823 18.810 1.00 60.03 90 VAL A O 1
ATOM 678 N N . LEU A 1 91 ? -14.305 -4.155 18.027 1.00 59.22 91 LEU A N 1
ATOM 679 C CA . LEU A 1 91 ? -13.717 -4.494 19.332 1.00 59.22 91 LEU A CA 1
ATOM 680 C C . LEU A 1 91 ? -13.570 -3.277 20.260 1.00 59.22 91 LEU A C 1
ATOM 682 O O . LEU A 1 91 ? -13.581 -3.429 21.479 1.00 59.22 91 LEU A O 1
ATOM 686 N N . ALA A 1 92 ? -13.424 -2.080 19.692 1.00 57.72 92 ALA A N 1
ATOM 687 C CA . ALA A 1 92 ? -13.168 -0.847 20.422 1.00 57.72 92 ALA A CA 1
ATOM 688 C C . ALA A 1 92 ? -14.432 -0.049 20.769 1.00 57.72 92 ALA A C 1
ATOM 690 O O . ALA A 1 92 ? -14.278 0.996 21.390 1.00 57.72 92 ALA A O 1
ATOM 691 N N . MET A 1 93 ? -15.644 -0.490 20.395 1.00 58.03 93 MET A N 1
ATOM 692 C CA . MET A 1 93 ? -16.910 0.150 20.792 1.00 58.03 93 MET A CA 1
ATOM 693 C C . MET A 1 93 ? -17.349 -0.308 22.192 1.00 58.03 93 MET A C 1
ATOM 695 O O . MET A 1 93 ? -17.996 -1.352 22.329 1.00 58.03 93 MET A O 1
ATOM 699 N N . PRO A 1 94 ? -17.095 0.484 23.249 1.00 53.41 94 PRO A N 1
ATOM 700 C CA . PRO A 1 94 ? -17.449 0.110 24.605 1.00 53.41 94 PRO A CA 1
ATOM 701 C C . PRO A 1 94 ? -18.932 0.378 24.863 1.00 53.41 94 PRO A C 1
ATOM 703 O O . PRO A 1 94 ? -19.484 -0.249 25.741 1.00 53.41 94 PRO A O 1
ATOM 706 N N . GLU A 1 95 ? -19.603 1.236 24.085 1.00 53.50 95 GLU A N 1
ATOM 707 C CA . GLU A 1 95 ? -21.022 1.610 24.242 1.00 53.50 95 GLU A CA 1
ATOM 708 C C . GLU A 1 95 ? -21.990 0.419 24.058 1.00 53.50 95 GLU A C 1
ATOM 710 O O . GLU A 1 95 ? -22.961 0.256 24.804 1.00 53.50 95 GLU 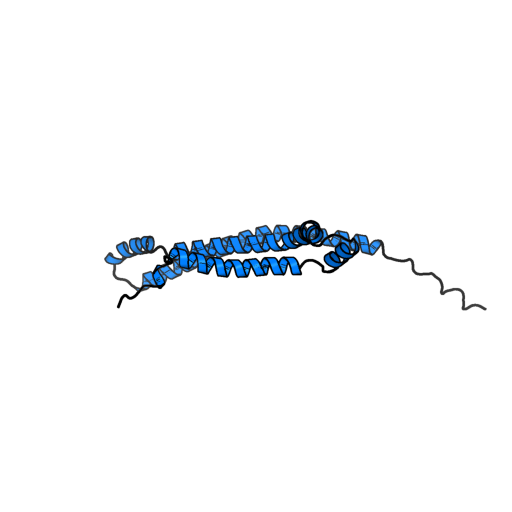A O 1
ATOM 715 N N . LEU A 1 96 ? -21.695 -0.480 23.110 1.00 50.56 96 LEU A N 1
ATOM 716 C CA . LEU A 1 96 ? -22.435 -1.737 22.938 1.00 50.56 96 LEU A CA 1
ATOM 717 C C . LEU A 1 96 ? -22.167 -2.686 24.118 1.00 50.56 96 LEU A C 1
ATOM 719 O O . LEU A 1 96 ? -23.088 -3.276 24.682 1.00 50.56 96 LEU A O 1
ATOM 723 N N . PHE A 1 97 ? -20.904 -2.774 24.538 1.00 52.47 97 PHE A N 1
ATOM 724 C CA . PHE A 1 97 ? -20.479 -3.539 25.710 1.00 52.47 97 PHE A CA 1
ATOM 725 C C . PHE A 1 97 ? -21.046 -2.968 27.022 1.00 52.47 97 PHE A C 1
ATOM 727 O O . PHE A 1 97 ? -21.332 -3.724 27.944 1.00 52.47 97 PHE A O 1
ATOM 734 N N . TYR A 1 98 ? -21.266 -1.655 27.094 1.00 48.78 98 TYR A N 1
ATOM 735 C CA . TYR A 1 98 ? -21.814 -0.919 28.228 1.00 48.78 98 TYR A CA 1
ATOM 736 C C . TYR A 1 98 ? -23.317 -1.154 28.348 1.00 48.78 98 TYR A C 1
ATOM 738 O O . TYR A 1 98 ? -23.817 -1.398 29.439 1.00 48.78 98 TYR A O 1
ATOM 746 N N . THR A 1 99 ? -24.036 -1.195 27.223 1.00 53.09 99 THR A N 1
ATOM 747 C CA . THR A 1 99 ? -25.450 -1.609 27.190 1.00 53.09 99 THR A CA 1
ATOM 748 C C . THR A 1 99 ? -25.612 -3.057 27.665 1.00 53.09 99 THR A C 1
ATOM 750 O O . THR A 1 99 ? -26.505 -3.366 28.455 1.00 53.09 99 THR A O 1
ATOM 753 N N . ILE A 1 100 ? -24.693 -3.940 27.265 1.00 50.00 100 ILE A N 1
ATOM 754 C CA . ILE A 1 100 ? -24.616 -5.319 27.767 1.00 50.00 100 ILE A CA 1
ATOM 755 C C . ILE A 1 100 ? -24.238 -5.340 29.267 1.00 50.00 100 ILE A C 1
ATOM 757 O O . ILE A 1 100 ? -24.808 -6.120 30.030 1.00 50.00 100 ILE A O 1
ATOM 761 N N . GLN A 1 101 ? -23.357 -4.445 29.734 1.00 47.34 101 GLN A N 1
ATOM 762 C CA . GLN A 1 101 ? -22.999 -4.297 31.155 1.00 47.34 101 GLN A CA 1
ATOM 763 C C . GLN A 1 101 ? -24.097 -3.641 32.027 1.00 47.34 101 GLN A C 1
ATOM 765 O O . GLN A 1 101 ? -24.166 -3.842 33.241 1.00 47.34 101 GLN A O 1
ATOM 770 N N . MET A 1 102 ? -25.002 -2.862 31.445 1.00 50.12 102 MET A N 1
ATOM 771 C CA . MET A 1 102 ? -26.183 -2.373 32.156 1.00 50.12 102 MET A CA 1
ATOM 772 C C . MET A 1 102 ? -27.166 -3.512 32.436 1.00 50.12 102 MET A C 1
ATOM 774 O O . MET A 1 102 ? -27.753 -3.563 33.515 1.00 50.12 102 MET A O 1
ATOM 778 N N . ILE A 1 103 ? -27.286 -4.472 31.511 1.00 54.06 103 ILE A N 1
ATOM 779 C CA . ILE A 1 103 ? -28.019 -5.727 31.744 1.00 54.06 103 ILE A CA 1
ATOM 780 C C . ILE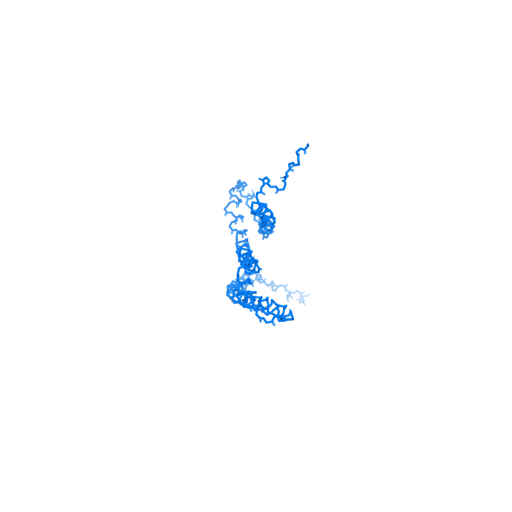 A 1 103 ? -27.285 -6.588 32.803 1.00 54.06 103 ILE A C 1
ATOM 782 O O . ILE A 1 103 ? -27.928 -7.163 33.678 1.00 54.06 103 ILE A O 1
ATOM 786 N N . TYR A 1 104 ? -25.944 -6.599 32.792 1.00 50.66 104 TYR A N 1
ATOM 787 C CA . TYR A 1 104 ? -25.043 -7.294 33.739 1.00 50.66 104 TYR A CA 1
ATOM 788 C C . TYR A 1 104 ? -25.178 -6.856 35.211 1.00 50.66 104 TYR A C 1
ATOM 790 O O . TYR A 1 104 ? -25.065 -7.693 36.108 1.00 50.66 104 TYR A O 1
ATOM 798 N N . ASN A 1 105 ? -25.479 -5.580 35.493 1.00 47.25 105 ASN A N 1
ATOM 799 C CA . ASN A 1 105 ? -25.636 -5.071 36.869 1.00 47.25 105 ASN A CA 1
ATOM 800 C C . ASN A 1 105 ? -26.861 -5.636 37.618 1.00 47.25 105 ASN A C 1
ATOM 802 O O . ASN A 1 105 ? -27.034 -5.364 38.805 1.00 47.25 105 ASN A O 1
ATOM 806 N N . ARG A 1 106 ? -27.704 -6.442 36.958 1.00 53.56 106 ARG A N 1
ATOM 807 C CA . ARG A 1 106 ? -28.801 -7.164 37.615 1.00 53.56 106 ARG A CA 1
ATOM 808 C C . ARG A 1 106 ? -28.473 -8.601 38.044 1.00 53.56 106 ARG A C 1
ATOM 810 O O . ARG A 1 106 ? -29.259 -9.139 38.817 1.00 53.56 106 ARG A O 1
ATOM 817 N N . THR A 1 107 ? -27.380 -9.230 37.589 1.00 56.31 107 THR A N 1
ATOM 818 C CA . THR A 1 107 ? -27.207 -10.702 37.725 1.00 56.31 107 THR A CA 1
ATOM 819 C C . THR A 1 107 ? -25.847 -11.223 38.236 1.00 56.31 107 THR A C 1
ATOM 821 O O . THR A 1 107 ? -25.760 -12.413 38.503 1.00 56.31 107 THR A O 1
ATOM 824 N N . GLN A 1 108 ? -24.815 -10.387 38.435 1.00 46.09 108 GLN A N 1
ATOM 825 C CA . GLN A 1 108 ? -23.548 -10.723 39.144 1.00 46.09 108 GLN A CA 1
ATOM 826 C C . GLN A 1 108 ? -22.756 -11.995 38.714 1.00 46.09 108 GLN A C 1
ATOM 828 O O . GLN A 1 108 ? -22.149 -12.647 39.559 1.00 46.09 108 GLN A O 1
ATOM 833 N N . GLU A 1 109 ? -22.641 -12.333 37.424 1.00 53.72 109 GLU A N 1
ATOM 834 C CA . GLU A 1 109 ? -21.788 -13.462 36.986 1.00 53.72 109 GLU A CA 1
ATOM 835 C C . GLU A 1 109 ? -20.650 -13.022 36.039 1.00 53.72 109 GLU A C 1
ATOM 837 O O . GLU A 1 109 ? -20.891 -12.421 34.994 1.00 53.72 109 GLU A O 1
ATOM 842 N N . VAL A 1 110 ? -19.394 -13.339 36.401 1.00 52.56 110 VAL A N 1
ATOM 843 C CA . VAL A 1 110 ? -18.145 -12.883 35.736 1.00 52.56 110 VAL A CA 1
ATOM 844 C C . VAL A 1 110 ? -17.693 -13.801 34.581 1.00 52.56 110 VAL A C 1
ATOM 846 O O . VAL A 1 110 ? -17.181 -13.327 33.567 1.00 52.56 110 VAL A O 1
ATOM 849 N N . ILE A 1 111 ? -17.915 -15.116 34.692 1.00 57.16 111 ILE A N 1
ATOM 850 C CA . ILE A 1 111 ? -17.559 -16.133 33.676 1.00 57.16 111 ILE A CA 1
ATOM 851 C C . ILE A 1 111 ? -18.277 -15.929 32.315 1.00 57.16 111 ILE A C 1
ATOM 853 O O . ILE A 1 111 ? -17.633 -16.098 31.273 1.00 57.16 111 ILE A O 1
ATOM 857 N N . PRO A 1 112 ? -19.556 -15.504 32.262 1.00 54.72 112 PRO A N 1
ATOM 858 C CA . PRO A 1 112 ? -20.265 -15.254 31.005 1.00 54.72 112 PRO A CA 1
ATOM 859 C C . PRO A 1 112 ? -19.643 -14.149 30.139 1.00 54.72 112 PRO A C 1
ATOM 861 O O . PRO A 1 112 ? -19.721 -14.223 28.917 1.00 54.72 112 PRO A O 1
ATOM 864 N N . LEU A 1 113 ? -18.998 -13.139 30.733 1.00 47.88 113 LEU A N 1
ATOM 865 C CA . LEU A 1 113 ? -18.475 -11.981 29.994 1.00 47.88 113 LEU A CA 1
ATOM 866 C C . LEU A 1 113 ? -17.274 -12.351 29.109 1.00 47.88 113 LEU A C 1
ATOM 868 O O . LEU A 1 113 ? -17.204 -11.946 27.949 1.00 47.88 113 LEU A O 1
ATOM 872 N N . LEU A 1 114 ? -16.356 -13.166 29.639 1.00 53.28 114 LEU A N 1
ATOM 873 C CA . LEU A 1 114 ? -15.214 -13.687 28.880 1.00 53.28 114 LEU A CA 1
ATOM 874 C C . LEU A 1 114 ? -15.674 -14.646 27.774 1.00 53.28 114 LEU A C 1
ATOM 876 O O . LEU A 1 114 ? -15.142 -14.607 26.666 1.00 53.28 114 LEU A O 1
ATOM 880 N N . MET A 1 115 ? -16.714 -15.442 28.042 1.00 58.06 115 MET A N 1
ATOM 881 C CA . MET A 1 115 ? -17.352 -16.315 27.052 1.00 58.06 115 MET A CA 1
ATOM 882 C C . MET A 1 115 ? -18.010 -15.516 25.919 1.00 58.06 115 MET A C 1
ATOM 884 O O . MET A 1 115 ? -17.805 -15.835 24.753 1.00 58.06 115 MET A O 1
ATOM 888 N N . VAL A 1 116 ? -18.745 -14.444 26.226 1.00 66.06 116 VAL A N 1
ATOM 889 C CA . VAL A 1 116 ? -19.376 -13.578 25.213 1.00 66.06 116 VAL A CA 1
ATOM 890 C C . VAL A 1 116 ? -18.325 -12.849 24.377 1.00 66.06 116 VAL A C 1
ATOM 892 O O . VAL A 1 116 ? -18.458 -12.796 23.155 1.00 66.06 116 VAL A O 1
ATOM 895 N N . GLY A 1 117 ? -17.258 -12.344 25.002 1.00 62.00 117 GLY A N 1
ATOM 896 C CA . GLY A 1 117 ? -16.123 -11.756 24.287 1.00 62.00 117 GLY A CA 1
ATOM 897 C C . GLY A 1 117 ? -15.458 -12.756 23.338 1.00 62.00 117 GLY A C 1
ATOM 898 O O . GLY A 1 117 ? -15.235 -12.440 22.170 1.00 62.00 117 GLY A O 1
ATOM 899 N N . ALA A 1 118 ? -15.217 -13.986 23.800 1.00 63.19 118 ALA A N 1
ATOM 900 C CA . ALA A 1 118 ? -14.666 -15.059 22.975 1.00 63.19 118 ALA A CA 1
ATOM 901 C C . ALA A 1 118 ? -15.603 -15.451 21.818 1.00 63.19 118 ALA A C 1
ATOM 903 O O . ALA A 1 118 ? -15.140 -15.644 20.695 1.00 63.19 118 ALA A O 1
ATOM 904 N N . VAL A 1 119 ? -16.916 -15.517 22.058 1.00 72.62 119 VAL A N 1
ATOM 905 C CA . VAL A 1 119 ? -17.927 -15.823 21.032 1.00 72.62 119 VAL A CA 1
ATOM 906 C C . VAL A 1 119 ? -18.002 -14.717 19.984 1.00 72.62 119 VAL A C 1
ATOM 908 O O . VAL A 1 119 ? -17.995 -15.020 18.793 1.00 72.62 119 VAL A O 1
ATOM 911 N N . TRP A 1 120 ? -18.015 -13.444 20.388 1.00 69.06 120 TRP A N 1
ATOM 912 C CA . TRP A 1 120 ? -17.996 -12.323 19.444 1.00 69.06 120 TRP A CA 1
ATOM 913 C C . TRP A 1 120 ? -16.700 -12.275 18.645 1.00 69.06 120 TRP A C 1
ATOM 915 O O . TRP A 1 120 ? -16.740 -12.112 17.426 1.00 69.06 120 TRP A O 1
ATOM 925 N N . TYR A 1 121 ? -15.560 -12.494 19.299 1.00 56.81 121 TYR A N 1
ATOM 926 C CA . TYR A 1 121 ? -14.272 -12.587 18.622 1.00 56.81 121 TYR A CA 1
ATOM 927 C C . TYR A 1 121 ? -14.256 -13.722 17.586 1.00 56.81 121 TYR A C 1
ATOM 929 O O . TYR A 1 121 ? -13.868 -13.498 16.436 1.00 56.81 121 TYR A O 1
ATOM 937 N N . LEU A 1 122 ? -14.741 -14.917 17.945 1.00 68.00 122 LEU A N 1
ATOM 938 C CA . LEU A 1 122 ? -14.853 -16.061 17.032 1.00 68.00 122 LEU A CA 1
ATOM 939 C C . LEU A 1 122 ? -15.834 -15.802 15.886 1.00 68.00 122 LEU A C 1
ATOM 941 O O . LEU A 1 122 ? -15.535 -16.150 14.743 1.00 68.00 122 LEU A O 1
ATOM 945 N N . ALA A 1 123 ? -16.981 -15.181 16.162 1.00 73.94 123 ALA A N 1
ATOM 946 C CA . ALA A 1 123 ? -17.993 -14.870 15.159 1.00 73.94 123 ALA A CA 1
ATOM 947 C C . ALA A 1 123 ? -17.461 -13.869 14.127 1.00 73.94 123 ALA A C 1
ATOM 949 O O . ALA A 1 123 ? -17.532 -14.125 12.925 1.00 73.94 123 ALA A O 1
ATOM 950 N N . ILE A 1 124 ? -16.859 -12.771 14.590 1.00 63.91 124 ILE A N 1
ATOM 951 C CA . ILE A 1 124 ? -16.273 -11.744 13.721 1.00 63.91 124 ILE A CA 1
ATOM 952 C C . ILE A 1 124 ? -15.142 -12.348 12.887 1.00 63.91 124 ILE A C 1
ATOM 954 O O . ILE A 1 124 ? -15.144 -12.207 11.664 1.00 63.91 124 ILE A O 1
ATOM 958 N N . THR A 1 125 ? -14.223 -13.080 13.525 1.00 68.69 125 THR A N 1
ATOM 959 C CA . THR A 1 125 ? -13.098 -13.735 12.838 1.00 68.69 125 THR A CA 1
ATOM 960 C C . THR A 1 125 ? -13.588 -14.733 11.782 1.00 68.69 125 THR A C 1
ATOM 962 O O . THR A 1 125 ? -13.064 -14.756 10.668 1.00 68.69 125 THR A O 1
ATOM 965 N N . SER A 1 126 ? -14.644 -15.499 12.076 1.00 72.06 126 SER A N 1
ATOM 966 C CA . SER A 1 126 ? -15.243 -16.458 11.134 1.00 72.06 126 SER A CA 1
ATOM 967 C C . SER A 1 126 ? -15.903 -15.774 9.934 1.00 72.06 126 SER A C 1
ATOM 969 O O . SER A 1 126 ? -15.699 -16.201 8.796 1.00 72.06 126 SER A O 1
ATOM 971 N N . VAL A 1 127 ? -16.651 -14.687 10.153 1.00 72.31 127 VAL A N 1
ATOM 972 C CA . VAL A 1 127 ? -17.272 -13.905 9.067 1.00 72.31 127 VAL A CA 1
ATOM 973 C C . VAL A 1 127 ? -16.202 -13.286 8.166 1.00 72.31 127 VAL A C 1
ATOM 975 O O . VAL A 1 127 ? -16.307 -13.354 6.940 1.00 72.31 127 VAL A O 1
ATOM 978 N N . LEU A 1 128 ? -15.138 -12.735 8.753 1.00 66.25 128 LEU A N 1
ATOM 979 C CA . LEU A 1 128 ? -14.027 -12.150 8.002 1.00 66.25 128 LEU A CA 1
ATOM 980 C C . LEU A 1 128 ? -13.288 -13.201 7.160 1.00 66.25 128 LEU A C 1
ATOM 982 O O . LEU A 1 128 ? -13.007 -12.950 5.983 1.00 66.25 128 LEU A O 1
ATOM 986 N N . SER A 1 129 ? -13.041 -14.385 7.733 1.00 70.12 129 SER A N 1
ATOM 987 C CA . SER A 1 129 ? -12.481 -15.543 7.022 1.00 70.12 129 SER A CA 1
ATOM 988 C C . SER A 1 129 ? -13.358 -15.971 5.846 1.00 70.12 129 SER A C 1
ATOM 990 O O . SER A 1 129 ? -12.856 -16.241 4.755 1.00 70.12 129 SER A O 1
ATOM 992 N N . LEU A 1 130 ? -14.682 -15.968 6.017 1.00 76.12 130 LEU A N 1
ATOM 993 C CA . LEU A 1 130 ? -15.610 -16.317 4.943 1.00 76.12 130 LEU A CA 1
ATOM 994 C C . LEU A 1 130 ? -15.558 -15.299 3.794 1.00 76.12 130 LEU A C 1
ATOM 996 O O . LEU A 1 130 ? -15.497 -15.682 2.626 1.00 76.12 130 LEU A O 1
ATOM 1000 N N . ILE A 1 131 ? -15.527 -14.002 4.109 1.00 71.56 131 ILE A N 1
ATOM 1001 C CA . ILE A 1 131 ? -15.386 -12.941 3.101 1.00 71.56 131 ILE A CA 1
ATOM 1002 C C . ILE A 1 131 ? -14.050 -13.081 2.364 1.00 71.56 131 ILE A C 1
ATOM 1004 O O . ILE A 1 131 ? -14.009 -12.949 1.141 1.00 71.56 131 ILE A O 1
ATOM 1008 N N . GLN A 1 132 ? -12.959 -13.368 3.078 1.00 69.81 132 GLN A N 1
ATOM 1009 C CA . GLN A 1 132 ? -11.656 -13.643 2.469 1.00 69.81 132 GLN A CA 1
ATOM 1010 C C . GLN A 1 132 ? -11.729 -14.811 1.481 1.00 69.81 132 GLN A C 1
ATOM 1012 O O . GLN A 1 132 ? -11.363 -14.635 0.321 1.00 69.81 132 GLN A O 1
ATOM 1017 N N . TYR A 1 133 ? -12.293 -15.943 1.897 1.00 77.38 133 TYR A N 1
ATOM 1018 C CA . TYR A 1 133 ? -12.451 -17.119 1.043 1.00 77.38 133 TYR A CA 1
ATOM 1019 C C . TYR A 1 133 ? -13.257 -16.822 -0.234 1.00 77.38 133 TYR A C 1
ATOM 1021 O O . TYR A 1 133 ? -12.907 -17.271 -1.329 1.00 77.38 133 TYR A O 1
ATOM 1029 N N . LEU A 1 134 ? -14.330 -16.033 -0.129 1.00 75.44 134 LEU A N 1
ATOM 1030 C CA . LEU A 1 134 ? -15.154 -15.657 -1.282 1.00 75.44 134 LEU A CA 1
ATOM 1031 C C . LEU A 1 134 ? -14.408 -14.741 -2.262 1.00 75.44 134 LEU A C 1
ATOM 1033 O O . LEU A 1 134 ? -14.518 -14.928 -3.479 1.00 75.44 134 LEU A O 1
ATOM 1037 N N . VAL A 1 135 ? -13.634 -13.785 -1.744 1.00 70.94 135 VAL A N 1
ATOM 1038 C CA . VAL A 1 135 ? -12.818 -12.863 -2.548 1.00 70.94 135 VAL A CA 1
ATOM 1039 C C . VAL A 1 135 ? -11.673 -13.611 -3.235 1.00 70.94 135 VAL A C 1
ATOM 1041 O O . VAL A 1 135 ? -11.522 -13.495 -4.452 1.00 70.94 135 VAL A O 1
ATOM 1044 N N . GLU A 1 136 ? -10.936 -14.455 -2.514 1.00 72.81 136 GLU A N 1
ATOM 1045 C CA . GLU A 1 136 ? -9.872 -15.298 -3.079 1.00 72.81 136 GLU A CA 1
ATOM 1046 C C . GLU A 1 136 ? -10.414 -16.216 -4.176 1.00 72.81 136 GLU A C 1
ATOM 1048 O O . GLU A 1 136 ? -9.840 -16.316 -5.259 1.00 72.81 136 GLU A O 1
ATOM 1053 N N . ARG A 1 137 ? -11.588 -16.820 -3.966 1.00 77.25 137 ARG A N 1
ATOM 1054 C CA . ARG A 1 137 ? -12.2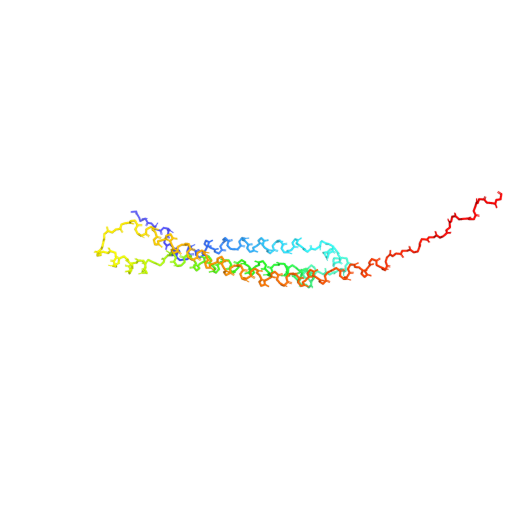45 -17.655 -4.979 1.00 77.25 137 ARG A CA 1
ATOM 1055 C C . ARG A 1 137 ? -12.684 -16.858 -6.211 1.00 77.25 137 ARG A C 1
ATOM 1057 O O . ARG A 1 137 ? -12.731 -17.404 -7.317 1.00 77.25 137 ARG A O 1
ATOM 1064 N N . ALA A 1 138 ? -13.042 -15.585 -6.062 1.00 70.81 138 ALA A N 1
ATOM 1065 C CA . ALA A 1 138 ? -13.342 -14.708 -7.191 1.00 70.81 138 ALA A CA 1
ATOM 1066 C C . ALA A 1 138 ? -12.076 -14.346 -7.983 1.00 70.81 138 ALA A C 1
ATOM 1068 O O . ALA A 1 138 ? -12.092 -14.469 -9.208 1.00 70.81 138 ALA A O 1
ATOM 1069 N N . LEU A 1 139 ? -10.976 -14.003 -7.308 1.00 65.62 139 LEU A N 1
ATOM 1070 C CA . LEU A 1 139 ? -9.709 -13.649 -7.957 1.00 65.62 139 LEU A CA 1
ATOM 1071 C C . LEU A 1 139 ? -8.982 -14.861 -8.564 1.00 65.62 139 LEU A C 1
ATOM 1073 O O . LEU A 1 139 ? -8.488 -14.771 -9.688 1.00 65.62 139 LEU A O 1
ATOM 1077 N N . ALA A 1 140 ? -9.001 -16.026 -7.911 1.00 65.81 140 ALA A N 1
ATOM 1078 C CA . ALA A 1 140 ? -8.404 -17.262 -8.430 1.00 65.81 140 ALA A CA 1
ATOM 1079 C C . ALA A 1 140 ? -9.029 -17.704 -9.768 1.00 65.81 140 ALA A C 1
ATOM 1081 O O . ALA A 1 140 ? -8.373 -18.328 -10.606 1.00 65.81 140 ALA A O 1
ATOM 1082 N N . ARG A 1 141 ? -10.299 -17.345 -10.016 1.00 58.91 141 ARG A N 1
ATOM 1083 C CA . ARG A 1 141 ? -10.955 -17.552 -11.319 1.00 58.91 141 ARG A CA 1
ATOM 1084 C C . ARG A 1 141 ? -10.388 -16.648 -12.420 1.00 58.91 141 ARG A C 1
ATOM 1086 O O . ARG A 1 141 ? -10.379 -17.073 -13.576 1.00 58.91 141 ARG A O 1
ATOM 1093 N N . SER A 1 142 ? -9.886 -15.461 -12.080 1.00 54.25 142 SER A N 1
ATOM 1094 C CA . SER A 1 142 ? -9.206 -14.559 -13.020 1.00 54.25 142 SER A CA 1
ATOM 1095 C C . SER A 1 142 ? -7.791 -15.035 -13.351 1.00 54.25 142 SER A C 1
ATOM 1097 O O . SER A 1 142 ? -7.431 -15.075 -14.527 1.00 54.25 142 SER A O 1
ATOM 1099 N N . GLU A 1 143 ? -7.012 -15.491 -12.366 1.00 57.06 143 GLU A N 1
ATOM 1100 C CA . GLU A 1 143 ? -5.656 -16.006 -12.623 1.00 57.06 143 GLU A CA 1
ATOM 1101 C C . GLU A 1 143 ? -5.657 -17.304 -13.437 1.00 57.06 143 GLU A C 1
ATOM 1103 O O . GLU A 1 143 ? -4.885 -17.439 -14.389 1.00 57.06 143 GLU A O 1
ATOM 1108 N N . ARG A 1 144 ? -6.591 -18.231 -13.162 1.00 50.81 144 ARG A N 1
ATOM 1109 C CA . ARG A 1 144 ? -6.755 -19.446 -13.983 1.00 50.81 144 ARG A CA 1
ATOM 1110 C C . ARG A 1 144 ? -7.064 -19.125 -15.445 1.00 50.81 144 ARG A C 1
ATOM 1112 O O . ARG A 1 144 ? -6.644 -19.872 -16.323 1.00 50.81 144 ARG A O 1
ATOM 1119 N N . ARG A 1 145 ? -7.766 -18.025 -15.735 1.00 51.09 145 ARG A N 1
ATOM 1120 C CA . ARG A 1 145 ? -8.098 -17.630 -17.114 1.00 51.09 145 ARG A CA 1
ATOM 1121 C C . ARG A 1 145 ? -6.896 -17.039 -17.857 1.00 51.09 145 ARG A C 1
ATOM 1123 O O . ARG A 1 145 ? -6.776 -17.250 -19.062 1.00 51.09 145 ARG A O 1
ATOM 1130 N N . SER A 1 146 ? -5.975 -16.396 -17.139 1.00 49.25 146 SER A N 1
ATOM 1131 C CA . SER A 1 146 ? -4.680 -15.949 -17.670 1.00 49.25 146 SER A CA 1
ATOM 1132 C C . SER A 1 146 ? -3.705 -17.116 -17.875 1.00 49.25 146 SER A C 1
ATOM 1134 O O . SER A 1 146 ? -3.067 -17.198 -18.921 1.00 49.25 146 SER A O 1
ATOM 1136 N N . ALA A 1 147 ? -3.651 -18.074 -16.943 1.00 53.22 147 ALA A N 1
ATOM 1137 C CA . ALA A 1 147 ? -2.785 -19.253 -17.047 1.00 53.22 147 ALA A CA 1
ATOM 1138 C C . ALA A 1 147 ? -3.238 -20.253 -18.128 1.00 53.22 147 ALA A C 1
ATOM 1140 O O . ALA A 1 147 ? -2.396 -20.858 -18.783 1.00 53.22 147 ALA A O 1
ATOM 1141 N N . VAL A 1 148 ? -4.549 -20.400 -18.371 1.00 54.91 148 VAL A N 1
ATOM 1142 C CA . VAL A 1 148 ? -5.101 -21.274 -19.430 1.00 54.91 148 VAL A CA 1
ATOM 1143 C C . VAL A 1 148 ? -4.847 -20.725 -20.844 1.00 54.91 148 VAL A C 1
ATOM 1145 O O . VAL A 1 148 ? -4.799 -21.502 -21.798 1.00 54.91 148 VAL A O 1
ATOM 1148 N N . ASN A 1 149 ? -4.607 -19.419 -21.000 1.00 53.72 149 ASN A N 1
ATOM 1149 C CA . ASN A 1 149 ? -4.278 -18.810 -22.296 1.00 53.72 149 ASN A CA 1
ATOM 1150 C C . ASN A 1 149 ? -2.772 -18.819 -22.632 1.00 53.72 149 ASN A C 1
ATOM 1152 O O . ASN A 1 149 ? -2.407 -18.591 -23.786 1.00 53.72 149 ASN A O 1
ATOM 1156 N N . SER A 1 150 ? -1.900 -19.143 -21.675 1.00 55.34 150 SER A N 1
ATOM 1157 C CA . SER A 1 150 ? -0.443 -19.203 -21.866 1.00 55.34 150 SER A CA 1
ATOM 1158 C C . SER A 1 150 ? 0.130 -20.485 -22.514 1.00 55.34 150 SER A C 1
ATOM 1160 O O . SER A 1 150 ? 1.156 -20.362 -23.184 1.00 55.34 150 SER A O 1
ATOM 1162 N N . PRO A 1 151 ? -0.472 -21.699 -22.465 1.00 53.03 151 PRO A N 1
ATOM 1163 C CA . PRO A 1 151 ? 0.164 -22.882 -23.053 1.00 53.03 151 PRO A CA 1
ATOM 1164 C C . PRO A 1 151 ? -0.024 -22.967 -24.575 1.00 53.03 151 PRO A C 1
ATOM 1166 O O . PRO A 1 151 ? 0.712 -23.683 -25.253 1.00 53.03 151 PRO A O 1
ATOM 1169 N N . ARG A 1 152 ? -0.995 -22.238 -25.148 1.00 53.75 152 ARG A N 1
ATOM 1170 C CA . ARG A 1 152 ? -1.263 -22.268 -26.597 1.00 53.75 152 ARG A CA 1
ATOM 1171 C C . ARG A 1 152 ? -0.249 -21.475 -27.420 1.00 53.75 152 ARG A C 1
ATOM 1173 O O . ARG A 1 152 ? -0.053 -21.796 -28.586 1.00 53.75 152 ARG A O 1
ATOM 1180 N N . ARG A 1 153 ? 0.416 -20.481 -26.822 1.00 53.06 153 ARG A N 1
ATOM 1181 C CA . ARG A 1 153 ? 1.414 -19.653 -27.516 1.00 53.06 153 ARG A CA 1
ATOM 1182 C C . ARG A 1 153 ? 2.803 -20.299 -27.521 1.00 53.06 153 ARG A C 1
ATOM 1184 O O . ARG A 1 153 ? 3.495 -20.201 -28.524 1.00 53.06 153 ARG A O 1
ATOM 1191 N N . ALA A 1 154 ? 3.150 -21.042 -26.466 1.00 53.59 154 ALA A N 1
ATOM 1192 C CA . ALA A 1 154 ? 4.406 -21.795 -26.393 1.00 53.59 154 ALA A CA 1
ATOM 1193 C C . ALA A 1 154 ? 4.466 -22.955 -27.408 1.00 53.59 154 ALA A C 1
ATOM 1195 O O . ALA A 1 154 ? 5.488 -23.155 -28.050 1.00 53.59 154 ALA A O 1
ATOM 1196 N N . ARG A 1 155 ? 3.353 -23.672 -27.639 1.00 53.47 155 ARG A N 1
ATOM 1197 C CA . ARG A 1 155 ? 3.297 -24.745 -28.658 1.00 53.47 155 ARG A CA 1
ATOM 1198 C C . ARG A 1 155 ? 3.345 -24.248 -30.109 1.00 53.47 155 ARG A C 1
ATOM 1200 O O . ARG A 1 155 ? 3.748 -25.006 -30.987 1.00 53.47 155 ARG A O 1
ATOM 1207 N N . ALA A 1 156 ? 2.928 -23.007 -30.365 1.00 57.38 156 ALA A N 1
ATOM 1208 C CA . ALA A 1 156 ? 2.967 -22.426 -31.706 1.00 57.38 156 ALA A CA 1
ATOM 1209 C C . ALA A 1 156 ? 4.387 -21.992 -32.117 1.00 57.38 156 ALA A C 1
ATOM 1211 O O . ALA A 1 156 ? 4.721 -22.085 -33.292 1.00 57.38 156 ALA A O 1
ATOM 1212 N N . ASP A 1 157 ? 5.221 -21.571 -31.160 1.00 56.84 157 ASP A N 1
ATOM 1213 C CA . ASP A 1 157 ? 6.613 -21.162 -31.418 1.00 56.84 157 ASP A CA 1
ATOM 1214 C C . ASP A 1 157 ? 7.560 -22.374 -31.539 1.00 56.84 157 ASP A C 1
ATOM 1216 O O . ASP A 1 157 ? 8.475 -22.379 -32.358 1.00 56.84 157 ASP A O 1
ATOM 1220 N N . ASP A 1 158 ? 7.286 -23.461 -30.807 1.00 55.81 158 ASP A N 1
ATOM 1221 C CA . ASP A 1 158 ? 8.105 -24.684 -30.854 1.00 55.81 158 ASP A CA 1
ATOM 1222 C C . ASP A 1 158 ? 7.918 -25.475 -32.167 1.00 55.81 158 ASP A C 1
ATOM 1224 O O . ASP A 1 158 ? 8.855 -26.065 -32.701 1.00 55.81 158 ASP A O 1
ATOM 1228 N N . SER A 1 159 ? 6.724 -25.401 -32.772 1.00 56.25 159 SER A N 1
ATOM 1229 C CA . SER A 1 159 ? 6.452 -26.024 -34.082 1.00 56.25 159 SER A CA 1
ATOM 1230 C C . SER A 1 159 ? 7.126 -25.287 -35.251 1.00 56.25 159 SER A C 1
ATOM 1232 O O . SER A 1 159 ? 7.296 -25.863 -36.322 1.00 56.25 159 SER A O 1
ATOM 1234 N N . ALA A 1 160 ? 7.522 -24.023 -35.061 1.00 58.66 160 ALA A N 1
ATOM 1235 C CA . ALA A 1 160 ? 8.202 -23.215 -36.076 1.00 58.66 160 ALA A CA 1
ATOM 1236 C C . ALA A 1 160 ? 9.739 -23.338 -36.020 1.00 58.66 160 ALA A C 1
ATOM 1238 O O . ALA A 1 160 ? 10.426 -22.858 -36.921 1.00 58.66 160 ALA A O 1
ATOM 1239 N N . ARG A 1 161 ? 10.289 -23.984 -34.981 1.00 56.41 161 ARG A N 1
ATOM 1240 C CA . ARG A 1 161 ? 11.734 -24.070 -34.707 1.00 56.41 161 ARG A CA 1
ATOM 1241 C C . ARG A 1 161 ? 12.339 -25.452 -34.922 1.00 56.41 161 ARG A C 1
ATOM 1243 O O . ARG A 1 161 ? 13.418 -25.718 -34.403 1.00 56.41 161 ARG A O 1
ATOM 1250 N N . GLN A 1 162 ? 11.695 -26.330 -35.686 1.00 53.38 162 GLN A N 1
ATOM 1251 C CA . GLN A 1 162 ? 12.284 -27.625 -36.018 1.00 53.38 162 GLN A CA 1
ATOM 1252 C C . GLN A 1 162 ? 13.051 -27.532 -37.350 1.00 53.38 162 GLN A C 1
ATOM 1254 O O . GLN A 1 162 ? 12.433 -27.625 -38.412 1.00 53.38 162 GLN A O 1
ATOM 1259 N N . PRO A 1 163 ? 14.386 -27.328 -37.346 1.00 48.41 163 PRO A N 1
ATOM 1260 C CA . PRO A 1 163 ? 15.176 -27.452 -38.559 1.00 48.41 163 PRO A CA 1
ATOM 1261 C C . PRO A 1 163 ? 15.155 -28.914 -39.017 1.00 48.41 163 PRO A C 1
ATOM 1263 O O . PRO A 1 163 ? 15.360 -29.841 -38.227 1.00 48.41 163 PRO A O 1
ATOM 1266 N N . GLN A 1 164 ? 14.885 -29.114 -40.306 1.00 57.38 164 GLN A N 1
ATOM 1267 C CA . GLN A 1 164 ? 15.032 -30.396 -40.988 1.00 57.38 164 GLN A CA 1
ATOM 1268 C C . GLN A 1 164 ? 16.445 -30.939 -40.735 1.00 57.38 164 GLN A C 1
ATOM 1270 O O . GLN A 1 164 ? 17.438 -30.273 -41.025 1.00 57.38 164 GLN A O 1
ATOM 1275 N N . LYS A 1 165 ? 16.538 -32.144 -40.163 1.00 49.12 165 LYS A N 1
ATOM 1276 C CA . LYS A 1 165 ? 17.811 -32.857 -40.005 1.00 49.12 165 LYS A CA 1
ATOM 1277 C C . LYS A 1 165 ? 18.403 -33.138 -41.399 1.00 49.12 165 LYS A C 1
ATOM 1279 O O . LYS A 1 165 ? 17.680 -33.702 -42.221 1.00 49.12 165 LYS A O 1
ATOM 1284 N N . PRO A 1 166 ? 19.679 -32.811 -41.670 1.00 48.25 166 PRO A N 1
ATOM 1285 C CA . PRO A 1 166 ? 20.341 -33.209 -42.909 1.00 48.25 166 PRO A CA 1
ATOM 1286 C C . PRO A 1 166 ? 20.398 -34.738 -43.029 1.00 48.25 166 PRO A C 1
ATOM 1288 O O . PRO A 1 166 ? 20.839 -35.428 -42.112 1.00 48.25 166 PRO A O 1
ATOM 1291 N N . GLN A 1 167 ? 19.945 -35.261 -44.166 1.00 58.03 167 GLN A N 1
ATOM 1292 C CA . GLN A 1 167 ? 19.934 -36.683 -44.537 1.00 58.03 167 GLN A CA 1
ATOM 1293 C C . GLN A 1 167 ? 21.300 -37.198 -45.045 1.00 58.03 167 GLN A C 1
ATOM 1295 O O . GLN A 1 167 ? 21.367 -38.166 -45.798 1.00 58.03 167 GLN A O 1
ATOM 1300 N N . GLU A 1 168 ? 22.415 -36.593 -44.642 1.00 59.03 168 GLU A N 1
ATOM 1301 C CA . GLU A 1 168 ? 23.744 -36.948 -45.154 1.00 59.03 168 GLU A CA 1
ATOM 1302 C C . GLU A 1 168 ? 24.481 -37.911 -44.219 1.00 59.03 168 GLU A C 1
ATOM 1304 O O . GLU A 1 168 ? 25.348 -37.507 -43.453 1.00 59.03 168 GLU A O 1
ATOM 1309 N N . ALA A 1 169 ? 24.140 -39.203 -44.270 1.00 55.38 169 ALA A N 1
ATOM 1310 C CA . ALA A 1 169 ? 25.003 -40.254 -43.709 1.00 55.38 169 ALA A CA 1
ATOM 1311 C C . ALA A 1 169 ? 24.734 -41.666 -44.272 1.00 55.38 169 ALA A C 1
ATOM 1313 O O . ALA A 1 169 ? 24.839 -42.638 -43.531 1.00 55.38 169 ALA A O 1
ATOM 1314 N N . ILE A 1 170 ? 24.351 -41.819 -45.551 1.00 59.34 170 ILE A N 1
ATOM 1315 C CA . ILE A 1 170 ? 24.085 -43.164 -46.124 1.00 59.34 170 ILE A CA 1
ATOM 1316 C C . ILE A 1 170 ? 24.950 -43.520 -47.354 1.00 59.34 170 ILE A C 1
ATOM 1318 O O . ILE A 1 170 ? 25.039 -44.688 -47.707 1.00 59.34 170 ILE A O 1
ATOM 1322 N N . HIS A 1 171 ? 25.706 -42.595 -47.958 1.00 56.12 171 HIS A N 1
ATOM 1323 C CA . HIS A 1 171 ? 26.407 -42.868 -49.231 1.00 56.12 171 HIS A CA 1
ATOM 1324 C C . HIS A 1 171 ? 27.949 -42.905 -49.188 1.00 56.12 171 HIS A C 1
ATOM 1326 O O . HIS A 1 171 ? 28.585 -42.678 -50.210 1.00 56.12 171 HIS A O 1
ATOM 1332 N N . ALA A 1 172 ? 28.572 -43.238 -48.050 1.00 54.44 172 ALA A N 1
ATOM 1333 C CA . ALA A 1 172 ? 30.042 -43.312 -47.945 1.00 54.44 172 ALA A CA 1
ATOM 1334 C C . ALA A 1 172 ? 30.602 -44.670 -47.462 1.00 54.44 172 ALA A C 1
ATOM 1336 O O . ALA A 1 172 ? 31.721 -44.724 -46.964 1.00 54.44 172 ALA A O 1
ATOM 1337 N N . GLN A 1 173 ? 29.846 -45.769 -47.590 1.00 52.00 173 GLN A N 1
ATOM 1338 C CA . GLN A 1 173 ? 30.304 -47.119 -47.197 1.00 52.00 173 GLN A CA 1
ATOM 1339 C C . GLN A 1 173 ? 30.329 -48.157 -48.334 1.00 52.00 173 GLN A C 1
ATOM 1341 O O . GLN A 1 173 ? 30.475 -49.346 -48.068 1.00 52.00 173 GLN A O 1
ATOM 1346 N N . LEU A 1 174 ? 30.233 -47.743 -49.600 1.00 54.00 174 LEU A N 1
ATOM 1347 C CA . LEU A 1 174 ? 30.359 -48.649 -50.749 1.00 54.00 174 LEU A CA 1
ATOM 1348 C C . LEU A 1 174 ? 31.251 -48.031 -51.832 1.00 54.00 174 LEU A C 1
ATOM 1350 O O . LEU A 1 174 ? 30.757 -47.496 -52.822 1.00 54.00 174 LEU A O 1
ATOM 1354 N N . SER A 1 175 ? 32.564 -48.112 -51.621 1.00 45.94 175 SER A N 1
ATOM 1355 C CA . SER A 1 175 ? 33.598 -48.075 -52.666 1.00 45.94 175 SER A CA 1
ATOM 1356 C C . SER A 1 175 ? 34.907 -48.610 -52.109 1.00 45.94 175 SER A C 1
ATOM 1358 O O . SER A 1 175 ? 35.337 -48.044 -51.077 1.00 45.94 175 SER A O 1
#

Foldseek 3Di:
DDDDPPVPPQPPVRVVVVVVVVVVVVVLVVLLVVLLVPDDVVLVVVCVVVVHDPVCSCPPPRVVRSCVRSVVVVVVVVVVVVLVVVLVVVVPPCVVVVVVVVVVVVPDDDVVSVVVVVVVVVVSVVVSVVVVVVVCVVVVVVVVVVVVVPVVVVVVVVVVPDDDDDPPDDPDPDD

Radius of gyration: 30.23 Å; chains: 1; bounding box: 62×73×92 Å

Sequence (175 aa):
MGSYQTINVLGQFSTAVVGLTLVQSAYTAEIIRGGFLGVDHGQYEAAAALGLPAWRRTLRIILPQALRTILPSGFNEIISLAKGTAMVYVLAMPELFYTIQMIYNRTQEVIPLLMVGAVWYLAITSVLSLIQYLVERALARSERRSAVNSPRRARADDSARQPQKPQEAIHAQLS

pLDDT: mean 71.38, std 16.76, range [41.84, 95.5]